Protein AF-A0A087NGR9-F1 (afdb_monomer_lite)

pLDDT: mean 87.28, std 12.6, range [40.25, 97.25]

Sequence (94 aa):
MTRRALTMSRTDLDRRIAEERMHELQPHGQPPEWLWHLGTEQPRVWTMTLDGTLSASWQWLDTLDWRDVAAIRMEYAHGQVIDPAALESADDLW

Radius of gyration: 13.71 Å; chains: 1; bounding box: 39×30×35 Å

Structure (mmCIF, N/CA/C/O backbone):
data_AF-A0A087NGR9-F1
#
_entry.id   AF-A0A087NGR9-F1
#
loop_
_atom_site.group_PDB
_atom_site.id
_atom_site.type_symbol
_atom_site.label_atom_id
_atom_site.label_alt_id
_atom_site.label_comp_id
_atom_site.label_asym_id
_atom_site.label_entity_id
_atom_site.label_seq_id
_atom_site.pdbx_PDB_ins_code
_atom_site.Cartn_x
_atom_site.Cartn_y
_atom_site.Cartn_z
_atom_site.occupancy
_atom_site.B_iso_or_equiv
_atom_site.auth_seq_id
_atom_site.auth_comp_id
_atom_site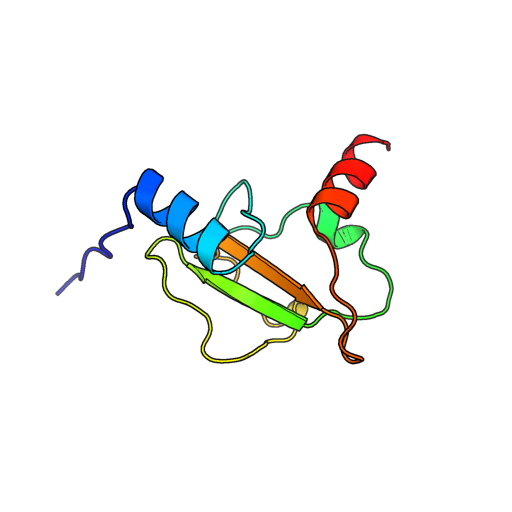.auth_asym_id
_atom_site.auth_atom_id
_atom_site.pdbx_PDB_model_num
ATOM 1 N N . MET A 1 1 ? -27.882 -4.036 11.003 1.00 40.25 1 MET A N 1
ATOM 2 C CA . MET A 1 1 ? -26.832 -3.939 12.040 1.00 40.25 1 MET A CA 1
ATOM 3 C C . MET A 1 1 ? -25.605 -3.310 11.405 1.00 40.25 1 MET A C 1
ATOM 5 O O . MET A 1 1 ? -24.867 -3.996 10.714 1.00 40.25 1 MET A O 1
ATOM 9 N N . THR A 1 2 ? -25.432 -2.001 11.555 1.00 42.91 2 THR A N 1
ATOM 10 C CA . THR A 1 2 ? -24.299 -1.278 10.967 1.00 42.91 2 THR A CA 1
ATOM 11 C C . THR A 1 2 ? -23.098 -1.463 11.890 1.00 42.91 2 THR A C 1
ATOM 13 O O . THR A 1 2 ? -23.038 -0.836 12.946 1.00 42.91 2 THR A O 1
ATOM 16 N N . ARG A 1 3 ? -22.170 -2.369 11.550 1.00 49.62 3 ARG A N 1
ATOM 17 C CA . ARG A 1 3 ? -20.849 -2.390 12.192 1.00 49.62 3 ARG A CA 1
ATOM 18 C C . ARG A 1 3 ? -20.196 -1.053 11.853 1.00 49.62 3 ARG A C 1
ATOM 20 O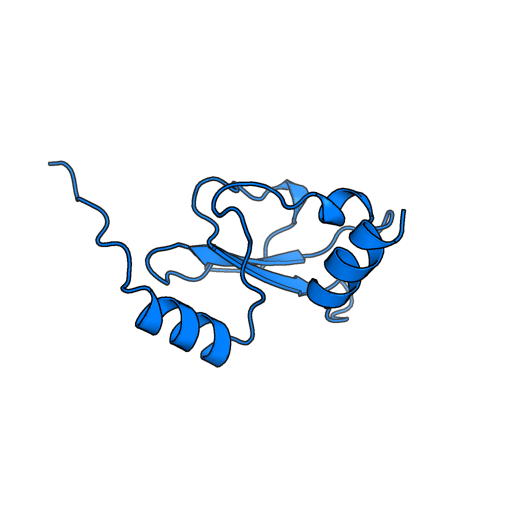 O . ARG A 1 3 ? -19.802 -0.845 10.713 1.00 49.62 3 ARG A O 1
ATOM 27 N N . ARG A 1 4 ? -20.131 -0.126 12.813 1.00 52.47 4 ARG A N 1
ATOM 28 C CA . ARG A 1 4 ? -19.163 0.971 12.731 1.00 52.47 4 ARG A CA 1
ATOM 29 C C . ARG A 1 4 ? -17.799 0.294 12.674 1.00 52.47 4 ARG A C 1
ATOM 31 O O . ARG A 1 4 ? -17.419 -0.342 13.655 1.00 52.47 4 ARG A O 1
ATOM 38 N N . ALA A 1 5 ? -17.134 0.342 11.522 1.00 58.72 5 ALA A N 1
ATOM 39 C CA . ALA A 1 5 ? -15.734 -0.036 11.436 1.00 58.72 5 ALA A CA 1
ATOM 40 C C . ALA A 1 5 ? -14.995 0.824 12.467 1.00 58.72 5 ALA A C 1
ATOM 42 O O . ALA A 1 5 ? -15.084 2.052 12.437 1.00 58.72 5 ALA A O 1
ATOM 43 N N . LEU A 1 6 ? -14.403 0.180 13.469 1.00 64.75 6 LEU A N 1
ATOM 44 C CA . LEU A 1 6 ? -13.573 0.862 14.448 1.00 64.75 6 LEU A CA 1
ATOM 45 C C . LEU A 1 6 ? -12.272 1.183 13.723 1.00 64.75 6 LEU A C 1
ATOM 47 O O . LEU A 1 6 ? -11.409 0.322 13.601 1.00 64.75 6 LEU A O 1
ATOM 51 N N . THR A 1 7 ? -12.175 2.391 13.176 1.00 72.88 7 THR A N 1
ATOM 52 C CA . THR A 1 7 ? -10.921 2.896 12.623 1.00 72.88 7 THR A CA 1
ATOM 53 C C . THR A 1 7 ? -9.863 2.860 13.718 1.00 72.88 7 THR A C 1
ATOM 55 O O . THR A 1 7 ? -10.134 3.239 14.864 1.00 72.88 7 THR A O 1
ATOM 58 N N . MET A 1 8 ? -8.679 2.359 13.377 1.00 85.56 8 MET A N 1
ATOM 59 C CA . MET A 1 8 ? -7.584 2.242 14.326 1.00 85.56 8 MET A CA 1
ATOM 60 C C . MET A 1 8 ? -7.133 3.642 14.769 1.00 85.56 8 MET A C 1
ATOM 62 O O . MET A 1 8 ? -7.312 4.622 14.042 1.00 85.56 8 MET A O 1
ATOM 66 N N . SER A 1 9 ? -6.580 3.767 15.981 1.00 90.44 9 SER A N 1
ATOM 67 C CA . SER A 1 9 ? -6.023 5.054 16.406 1.00 90.44 9 SER A CA 1
ATOM 68 C C . SER A 1 9 ? -4.880 5.452 15.468 1.00 90.44 9 SER A C 1
ATOM 70 O O . SER A 1 9 ? -4.193 4.587 14.924 1.00 90.44 9 SER A O 1
ATOM 72 N N . ARG A 1 10 ? -4.651 6.758 15.286 1.00 89.94 10 ARG A N 1
ATOM 73 C CA . ARG A 1 10 ? -3.592 7.234 14.388 1.00 89.94 10 ARG A CA 1
ATOM 74 C C . ARG A 1 10 ? -2.220 6.668 14.769 1.00 89.94 10 ARG A C 1
ATOM 76 O O . ARG A 1 10 ? -1.517 6.140 13.921 1.00 89.94 10 ARG A O 1
ATOM 83 N N . THR A 1 11 ? -1.893 6.706 16.058 1.00 93.88 11 THR A N 1
ATOM 84 C CA . THR A 1 11 ? -0.633 6.179 16.597 1.00 93.88 11 THR A CA 1
ATOM 85 C C . THR A 1 11 ? -0.486 4.674 16.390 1.00 93.88 11 THR A C 1
ATOM 87 O O . THR A 1 11 ? 0.606 4.201 16.084 1.00 93.88 11 THR A O 1
ATOM 90 N N . ASP A 1 12 ? -1.568 3.907 16.544 1.00 94.00 12 ASP A N 1
ATOM 91 C CA . ASP A 1 12 ? -1.527 2.470 16.278 1.00 94.00 12 ASP A CA 1
ATOM 92 C C . ASP A 1 12 ? -1.335 2.183 14.790 1.00 94.00 12 ASP A C 1
ATOM 94 O O . ASP A 1 12 ? -0.581 1.272 14.450 1.00 94.00 12 ASP A O 1
ATOM 98 N N . LEU A 1 13 ? -1.982 2.958 13.910 1.00 92.44 13 LEU A N 1
ATOM 99 C CA . LEU A 1 13 ? -1.816 2.840 12.462 1.00 92.44 13 LEU A CA 1
ATOM 100 C C . LEU A 1 13 ? -0.374 3.120 12.051 1.00 92.44 13 LEU A C 1
ATOM 102 O O . LEU A 1 13 ? 0.233 2.273 11.402 1.00 92.44 13 LEU A O 1
ATOM 106 N N . ASP A 1 14 ? 0.205 4.224 12.518 1.00 94.19 14 ASP A N 1
ATOM 107 C CA . ASP A 1 14 ? 1.604 4.573 12.248 1.00 94.19 14 ASP A CA 1
ATOM 108 C C . ASP A 1 14 ? 2.561 3.466 12.726 1.00 94.19 14 ASP A C 1
ATOM 110 O O . ASP A 1 14 ? 3.465 3.043 12.001 1.00 94.19 14 ASP A O 1
ATOM 114 N N . ARG A 1 15 ? 2.326 2.923 13.931 1.00 95.88 15 ARG A N 1
ATOM 115 C CA . ARG A 1 15 ? 3.106 1.799 14.465 1.00 95.88 15 ARG A CA 1
ATOM 116 C C . ARG A 1 15 ? 2.984 0.559 13.581 1.00 95.88 15 ARG A C 1
ATOM 118 O O . ARG A 1 15 ? 3.995 -0.070 13.278 1.00 95.88 15 ARG A O 1
ATOM 125 N N . ARG A 1 16 ? 1.769 0.208 13.161 1.00 95.44 16 ARG A N 1
ATOM 126 C CA . ARG A 1 16 ? 1.511 -0.976 12.334 1.00 95.44 16 ARG A CA 1
ATOM 127 C C . ARG A 1 16 ? 2.141 -0.846 10.947 1.00 95.44 16 ARG A C 1
ATOM 129 O O . ARG A 1 16 ? 2.741 -1.803 10.467 1.00 95.44 16 ARG A O 1
ATOM 136 N N . ILE A 1 17 ? 2.055 0.335 10.337 1.00 95.94 17 ILE A N 1
ATOM 137 C CA . ILE A 1 17 ? 2.708 0.662 9.062 1.00 95.94 17 ILE A CA 1
ATOM 138 C C . ILE A 1 17 ? 4.224 0.458 9.174 1.00 95.94 17 ILE A C 1
ATOM 140 O O . ILE A 1 17 ? 4.822 -0.184 8.309 1.00 95.94 17 ILE A O 1
ATOM 144 N N . ALA A 1 18 ? 4.838 0.931 10.263 1.00 95.38 18 ALA A N 1
ATOM 145 C CA . ALA A 1 18 ? 6.269 0.761 10.501 1.00 95.38 18 ALA A CA 1
ATOM 146 C C . ALA A 1 18 ? 6.662 -0.713 10.725 1.00 95.38 18 ALA A C 1
ATOM 148 O O . ALA A 1 18 ? 7.644 -1.183 10.146 1.00 95.38 18 ALA A O 1
ATOM 149 N N . GLU A 1 19 ? 5.890 -1.456 11.527 1.00 96.25 19 GLU A N 1
ATOM 150 C CA . GLU A 1 19 ? 6.093 -2.893 11.775 1.00 96.25 19 GLU A CA 1
ATOM 151 C C . GLU A 1 19 ? 6.048 -3.708 10.470 1.00 96.25 19 GLU A C 1
ATOM 153 O O . GLU A 1 19 ? 6.891 -4.578 10.249 1.00 96.25 19 GLU A O 1
ATOM 158 N N . GLU A 1 20 ? 5.104 -3.388 9.580 1.00 95.50 20 GLU A N 1
ATOM 159 C CA . GLU A 1 20 ? 4.904 -4.075 8.296 1.00 95.50 20 GLU A CA 1
ATOM 160 C C . GLU A 1 20 ? 5.769 -3.512 7.151 1.00 95.50 20 GLU A C 1
ATOM 162 O O . GLU A 1 20 ? 5.774 -4.059 6.042 1.00 95.50 20 GLU A O 1
ATOM 167 N N . ARG A 1 21 ? 6.552 -2.455 7.423 1.00 94.50 21 ARG A N 1
ATOM 168 C CA . ARG A 1 21 ? 7.419 -1.754 6.456 1.00 94.50 21 ARG A CA 1
ATOM 169 C C . ARG A 1 21 ? 6.648 -1.293 5.220 1.00 94.50 21 ARG A C 1
ATOM 171 O O . ARG A 1 21 ? 7.033 -1.588 4.087 1.00 94.50 21 ARG A O 1
ATOM 178 N N . MET A 1 22 ? 5.532 -0.620 5.456 1.00 96.62 22 MET A N 1
ATOM 179 C CA . MET A 1 22 ? 4.664 -0.099 4.406 1.00 96.62 22 MET A CA 1
ATOM 180 C C . MET A 1 22 ? 4.848 1.411 4.269 1.00 96.62 22 MET A C 1
ATOM 182 O O . MET A 1 22 ? 5.236 2.091 5.216 1.00 96.62 22 MET A O 1
ATOM 186 N N . HIS A 1 23 ? 4.581 1.924 3.076 1.00 95.88 23 HIS A N 1
ATOM 187 C CA . HIS A 1 23 ? 4.506 3.349 2.807 1.00 95.88 23 HIS A CA 1
ATOM 188 C C . HIS A 1 23 ? 3.059 3.800 2.975 1.00 95.88 23 HIS A C 1
ATOM 190 O O . HIS A 1 23 ? 2.141 3.196 2.414 1.00 95.88 23 HIS A O 1
ATOM 196 N N . GLU A 1 24 ? 2.855 4.831 3.779 1.00 95.50 24 GLU A N 1
ATOM 197 C CA . GLU A 1 24 ? 1.536 5.402 3.989 1.00 95.50 24 GLU A CA 1
ATOM 198 C C . GLU A 1 24 ? 1.093 6.223 2.777 1.00 95.50 24 GLU A C 1
ATOM 200 O O . GLU A 1 24 ? 1.886 6.955 2.204 1.00 95.50 24 GLU A O 1
ATOM 205 N N . LEU A 1 25 ? -0.183 6.133 2.415 1.00 93.62 25 LEU A N 1
ATOM 206 C CA . LEU A 1 25 ? -0.775 6.963 1.374 1.00 93.62 25 LEU A CA 1
ATOM 207 C C . LEU A 1 25 ? -1.365 8.245 1.951 1.00 93.62 25 LEU A C 1
ATOM 209 O O . LEU A 1 25 ? -1.990 8.222 3.007 1.00 93.62 25 LEU A O 1
ATOM 213 N N . GLN A 1 26 ? -1.246 9.351 1.227 1.00 89.38 26 GLN A N 1
ATOM 214 C CA . GLN A 1 26 ? -1.964 10.587 1.523 1.00 89.38 26 GLN A CA 1
ATOM 215 C C . GLN A 1 26 ? -2.444 11.221 0.204 1.00 89.38 26 GLN A C 1
ATOM 217 O O . GLN A 1 26 ? -1.616 11.464 -0.668 1.00 89.38 26 GLN A O 1
ATOM 222 N N . PRO A 1 27 ? -3.752 11.497 0.029 1.00 89.94 27 PRO A N 1
ATOM 223 C CA . PRO A 1 27 ? -4.860 11.122 0.911 1.00 89.94 27 PRO A CA 1
ATOM 224 C C . PRO A 1 27 ? -5.145 9.605 0.901 1.00 89.94 27 PRO A C 1
ATOM 226 O O . PRO A 1 27 ? -4.927 8.921 -0.096 1.00 89.94 27 PRO A O 1
ATOM 229 N N . HIS A 1 28 ? -5.694 9.074 2.000 1.00 91.31 28 HIS A N 1
ATOM 230 C CA . HIS A 1 28 ? -6.185 7.687 2.050 1.00 91.31 28 HIS A CA 1
ATOM 231 C C . HIS A 1 28 ? -7.379 7.474 1.117 1.00 91.31 28 HIS A C 1
ATOM 233 O O . HIS A 1 28 ? -8.168 8.391 0.869 1.00 91.31 28 HIS A O 1
ATOM 239 N N . GLY A 1 29 ? -7.570 6.237 0.661 1.00 90.81 29 GLY A N 1
ATOM 240 C CA . GLY A 1 29 ? -8.766 5.877 -0.100 1.00 90.81 29 GLY A CA 1
ATOM 241 C C . GLY A 1 29 ? -8.695 6.186 -1.601 1.00 90.81 29 GLY A C 1
ATOM 242 O O . GLY A 1 29 ? -9.675 5.969 -2.319 1.00 90.81 29 GLY A O 1
ATOM 243 N N . GLN A 1 30 ? -7.577 6.741 -2.075 1.00 91.50 30 GLN A N 1
ATOM 244 C CA . GLN A 1 30 ? -7.398 7.224 -3.444 1.00 91.50 30 GLN A CA 1
ATOM 245 C C . GLN A 1 30 ? -6.044 6.767 -4.005 1.00 91.50 30 GLN A C 1
ATOM 247 O O . GLN A 1 30 ? -5.092 6.617 -3.236 1.00 91.50 30 GLN A O 1
ATOM 252 N N . PRO A 1 31 ? -5.943 6.537 -5.326 1.00 91.19 31 PRO A N 1
ATOM 253 C CA . PRO A 1 31 ? -4.655 6.301 -5.963 1.00 91.19 31 PRO A CA 1
ATOM 254 C C . PRO A 1 31 ? -3.785 7.567 -5.861 1.00 91.19 31 PRO A C 1
ATOM 256 O O . PRO A 1 31 ? -4.245 8.629 -6.285 1.00 91.19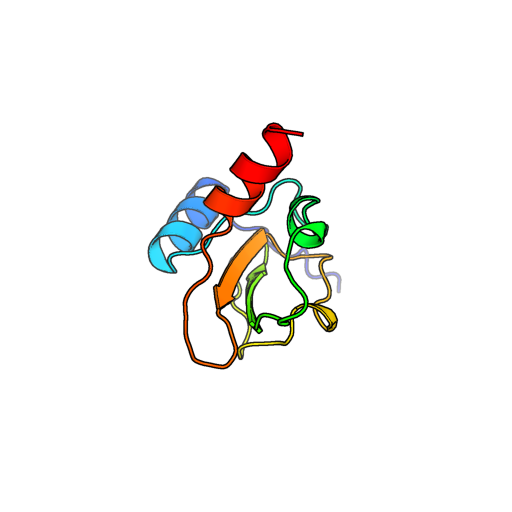 31 PRO A O 1
ATOM 259 N N . PRO A 1 32 ? -2.553 7.490 -5.327 1.00 90.50 32 PRO A N 1
ATOM 260 C CA . PRO A 1 32 ? -1.628 8.619 -5.349 1.00 90.50 32 PRO A CA 1
ATOM 261 C C . PRO A 1 32 ? -1.203 8.989 -6.776 1.00 90.50 32 PRO A C 1
ATOM 263 O O . PRO A 1 32 ? -1.082 8.124 -7.647 1.00 90.50 32 PRO A O 1
ATOM 266 N N . GLU A 1 33 ? -0.947 10.278 -7.005 1.00 89.12 33 GLU A N 1
ATOM 267 C CA . GLU A 1 33 ? -0.639 10.824 -8.335 1.00 89.12 33 GLU A CA 1
ATOM 268 C C . GLU A 1 33 ? 0.658 10.252 -8.918 1.00 89.12 33 GLU A C 1
ATOM 270 O O . GLU A 1 33 ? 0.712 9.903 -10.098 1.00 89.12 33 GLU A O 1
ATOM 275 N N . TRP A 1 34 ? 1.667 10.008 -8.081 1.00 87.62 34 TRP A N 1
ATOM 276 C CA . TRP A 1 34 ? 2.941 9.446 -8.525 1.00 87.62 34 TRP A CA 1
ATOM 277 C C . TRP A 1 34 ? 2.838 8.029 -9.124 1.00 87.62 34 TRP A C 1
ATOM 279 O O . TRP A 1 34 ? 3.784 7.565 -9.764 1.00 87.62 34 TRP A O 1
ATOM 289 N N . LEU A 1 35 ? 1.703 7.325 -8.982 1.00 87.50 35 LEU A N 1
ATOM 290 C CA . LEU A 1 35 ? 1.483 6.042 -9.668 1.00 87.50 35 LEU A CA 1
ATOM 291 C C . LEU A 1 35 ? 1.510 6.175 -11.185 1.00 87.50 35 LEU A C 1
ATOM 293 O O . LEU A 1 35 ? 1.861 5.211 -11.864 1.00 87.50 35 LEU A O 1
ATOM 297 N N . TRP A 1 36 ? 1.160 7.344 -11.723 1.00 82.56 36 TRP A N 1
ATOM 298 C CA . TRP A 1 36 ? 1.180 7.591 -13.163 1.00 82.56 36 TRP A CA 1
ATOM 299 C C . TRP A 1 36 ? 2.599 7.602 -13.747 1.00 82.56 36 TRP A C 1
ATOM 301 O O . TRP A 1 36 ? 2.754 7.440 -14.956 1.00 82.56 36 TRP A O 1
ATOM 311 N N . HIS A 1 37 ? 3.625 7.726 -12.898 1.00 81.31 37 HIS A N 1
ATOM 312 C CA . HIS A 1 37 ? 5.039 7.658 -13.288 1.00 81.31 37 HIS A CA 1
ATOM 313 C C . HIS A 1 37 ? 5.598 6.243 -13.312 1.00 81.31 37 HIS A C 1
ATOM 315 O O . HIS A 1 37 ? 6.739 6.035 -13.736 1.00 81.31 37 HIS A O 1
ATOM 321 N N . LEU A 1 38 ? 4.826 5.258 -12.848 1.00 82.75 38 LEU A N 1
ATOM 322 C CA . LEU A 1 38 ? 5.227 3.870 -12.992 1.00 82.75 38 LEU A CA 1
ATOM 323 C C . LEU A 1 38 ? 5.370 3.547 -14.481 1.00 82.75 38 LEU A C 1
ATOM 325 O O . LEU A 1 38 ? 4.532 3.899 -15.310 1.00 82.75 38 LEU A O 1
ATOM 329 N N . GLY A 1 39 ? 6.480 2.889 -14.813 1.00 76.31 39 GLY A N 1
ATOM 330 C CA . GLY A 1 39 ? 6.754 2.454 -16.175 1.00 76.31 39 GLY A CA 1
ATOM 331 C C . GLY A 1 39 ? 5.745 1.413 -16.666 1.00 76.31 39 GLY A C 1
ATOM 332 O O . GLY A 1 39 ? 4.752 1.086 -16.025 1.00 76.31 39 GLY A O 1
ATOM 333 N N . THR A 1 40 ? 6.031 0.824 -17.823 1.00 78.00 40 THR A N 1
ATOM 334 C CA . THR A 1 40 ? 5.166 -0.208 -18.416 1.00 78.00 40 THR A CA 1
ATOM 335 C C . THR A 1 40 ? 5.118 -1.508 -17.615 1.00 78.00 40 THR A C 1
ATOM 337 O O . THR A 1 40 ? 4.217 -2.319 -17.827 1.00 78.00 40 THR A O 1
ATOM 340 N N . GLU A 1 41 ? 6.080 -1.737 -16.722 1.00 87.81 41 GLU A N 1
ATOM 341 C CA . GLU A 1 41 ? 6.080 -2.908 -15.858 1.00 87.81 41 GLU A CA 1
ATOM 342 C C . GLU A 1 41 ? 5.097 -2.724 -14.701 1.00 87.81 41 GLU A C 1
ATOM 344 O O . GLU A 1 41 ? 5.249 -1.843 -13.857 1.00 87.81 41 GLU A O 1
ATOM 349 N N . GLN A 1 42 ? 4.086 -3.588 -14.653 1.00 88.44 42 GLN A N 1
ATOM 350 C CA . GLN A 1 42 ? 3.036 -3.504 -13.653 1.00 88.44 42 GLN A CA 1
ATOM 351 C C . GLN A 1 42 ? 3.491 -4.107 -12.314 1.00 88.44 42 GLN A C 1
ATOM 353 O O . GLN A 1 42 ? 3.890 -5.276 -12.276 1.00 88.44 42 GLN A O 1
ATOM 358 N N . PRO A 1 43 ? 3.410 -3.360 -11.200 1.00 93.62 43 PRO A N 1
ATOM 359 C CA . PRO A 1 43 ? 3.789 -3.882 -9.900 1.00 93.62 43 PRO A CA 1
ATOM 360 C C . PRO A 1 43 ? 2.666 -4.684 -9.240 1.00 93.62 43 PRO A C 1
ATOM 362 O O . PRO A 1 43 ? 1.471 -4.534 -9.525 1.00 93.62 43 PRO A O 1
ATOM 365 N N . ARG A 1 44 ? 3.077 -5.515 -8.286 1.00 95.44 44 ARG A N 1
ATOM 366 C CA . ARG A 1 44 ? 2.210 -6.118 -7.283 1.00 95.44 44 ARG A CA 1
ATOM 367 C C . ARG A 1 44 ? 2.206 -5.263 -6.027 1.00 95.44 44 ARG A C 1
ATOM 369 O O . ARG A 1 44 ? 3.224 -4.689 -5.645 1.00 95.44 44 ARG A O 1
ATOM 376 N N . VAL A 1 45 ? 1.065 -5.242 -5.357 1.00 95.88 45 VAL A N 1
ATOM 377 C CA . VAL A 1 45 ? 0.828 -4.482 -4.138 1.00 95.88 45 VAL A CA 1
ATOM 378 C C . VAL A 1 45 ? 0.375 -5.382 -3.002 1.00 95.88 45 VAL A C 1
ATOM 380 O O . VAL A 1 45 ? -0.405 -6.317 -3.187 1.00 95.88 45 VAL A O 1
ATOM 383 N N . TRP A 1 46 ? 0.899 -5.091 -1.821 1.00 96.62 46 TRP A N 1
ATOM 384 C CA . TRP A 1 46 ? 0.407 -5.577 -0.542 1.00 96.62 46 TRP A CA 1
ATOM 385 C C . TRP A 1 46 ? -0.187 -4.377 0.175 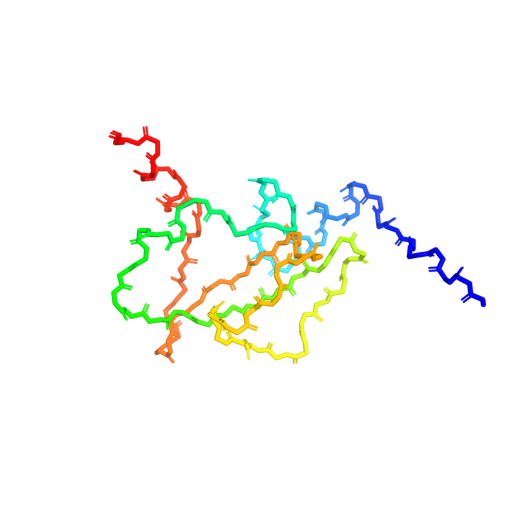1.00 96.62 46 TRP A C 1
ATOM 387 O O . TRP A 1 46 ? 0.481 -3.345 0.265 1.00 96.62 46 TRP A O 1
ATOM 397 N N . THR A 1 47 ? -1.425 -4.472 0.646 1.00 97.12 47 THR A N 1
ATOM 398 C CA . THR A 1 47 ? -2.175 -3.302 1.120 1.00 97.12 47 THR A CA 1
ATOM 399 C C . THR A 1 47 ? -2.583 -3.435 2.576 1.00 97.12 47 THR A C 1
ATOM 401 O O . THR A 1 47 ? -2.682 -4.535 3.124 1.00 97.12 47 THR A O 1
ATOM 404 N N . MET A 1 48 ? -2.777 -2.285 3.213 1.00 97.25 48 MET A N 1
ATOM 405 C CA . MET A 1 48 ? -3.320 -2.161 4.556 1.00 97.25 48 MET A CA 1
ATOM 406 C C . MET A 1 48 ? -4.481 -1.176 4.536 1.00 97.25 48 MET A C 1
ATOM 408 O O . MET A 1 48 ? -4.374 -0.114 3.921 1.00 97.25 48 MET A O 1
ATOM 412 N N . THR A 1 49 ? -5.566 -1.508 5.226 1.00 95.56 49 THR A N 1
ATOM 413 C CA . THR A 1 49 ? -6.727 -0.633 5.408 1.00 95.56 49 THR A CA 1
ATOM 414 C C . THR A 1 49 ? -6.607 0.250 6.652 1.00 95.56 49 THR A C 1
ATOM 416 O O . THR A 1 49 ? -5.769 0.020 7.522 1.00 95.56 49 THR A O 1
ATOM 419 N N . LEU A 1 50 ? -7.478 1.257 6.780 1.00 91.81 50 LEU A N 1
ATOM 420 C CA . LEU A 1 50 ? -7.500 2.193 7.923 1.00 91.81 50 LEU A CA 1
ATOM 421 C C . LEU A 1 50 ? -7.764 1.551 9.296 1.00 91.81 50 LEU A C 1
ATOM 423 O O . LEU A 1 50 ? -7.504 2.156 10.338 1.00 91.81 50 LEU A O 1
ATOM 427 N N . ASP A 1 51 ? -8.308 0.338 9.320 1.00 92.56 51 ASP A N 1
ATOM 428 C CA . ASP A 1 51 ? -8.481 -0.459 10.538 1.00 92.56 51 ASP A CA 1
ATOM 429 C C . ASP A 1 51 ? -7.270 -1.365 10.843 1.00 92.56 51 ASP A C 1
ATOM 431 O O . ASP A 1 51 ? -7.297 -2.118 11.814 1.00 92.56 51 ASP A O 1
ATOM 435 N N . GLY A 1 52 ? -6.201 -1.280 10.043 1.00 92.81 52 GLY A N 1
ATOM 436 C CA . GLY A 1 52 ? -4.973 -2.058 10.198 1.00 92.81 52 GLY A CA 1
ATOM 437 C C . GLY A 1 52 ? -5.018 -3.459 9.579 1.00 92.81 52 GLY A C 1
ATOM 438 O O . GLY A 1 52 ? -4.067 -4.228 9.757 1.00 92.81 52 GLY A O 1
ATOM 439 N N . THR A 1 53 ? -6.090 -3.817 8.862 1.00 94.62 53 THR A N 1
ATOM 440 C CA . THR A 1 53 ? -6.196 -5.117 8.182 1.00 94.62 53 THR A CA 1
ATOM 441 C C . THR A 1 53 ? -5.261 -5.174 6.977 1.00 94.62 53 THR A C 1
ATOM 443 O O . THR A 1 53 ? -5.221 -4.252 6.170 1.00 94.62 53 THR A O 1
ATOM 446 N N . LEU A 1 54 ? -4.515 -6.273 6.842 1.00 96.00 54 LEU A N 1
ATOM 447 C CA . LEU A 1 54 ? -3.649 -6.531 5.691 1.00 96.00 54 LEU A CA 1
ATOM 448 C C . LEU A 1 54 ? -4.390 -7.306 4.597 1.00 96.00 54 LEU A C 1
ATOM 450 O O . LEU A 1 54 ? -5.225 -8.165 4.892 1.00 96.00 54 LEU A O 1
ATOM 454 N N . SER A 1 55 ? -4.016 -7.074 3.339 1.00 94.62 55 SER A N 1
ATOM 455 C CA . SER A 1 55 ? -4.414 -7.928 2.219 1.00 94.62 55 SER A CA 1
ATOM 456 C C . SER A 1 55 ? -4.023 -9.388 2.473 1.00 94.62 55 SER A C 1
ATOM 458 O O . SER A 1 55 ? -2.939 -9.668 2.980 1.00 94.62 55 SER A O 1
ATOM 460 N N . ALA A 1 56 ? -4.873 -10.337 2.075 1.00 94.06 56 ALA A N 1
ATOM 461 C CA . ALA A 1 56 ? -4.589 -11.767 2.238 1.00 94.06 56 ALA A CA 1
ATOM 462 C C . ALA A 1 56 ? -3.460 -12.276 1.317 1.00 94.06 56 ALA A C 1
ATOM 464 O O . ALA A 1 56 ? -2.825 -13.290 1.609 1.00 94.06 56 ALA A O 1
ATOM 465 N N . SER A 1 57 ? -3.225 -11.593 0.196 1.00 94.31 57 SER A N 1
ATOM 466 C CA . SER A 1 57 ? -2.198 -11.919 -0.790 1.00 94.31 57 SER A CA 1
ATOM 467 C C . SER A 1 57 ? -1.730 -10.659 -1.514 1.00 94.31 57 SER A C 1
ATOM 469 O O . SER A 1 57 ? -2.418 -9.642 -1.495 1.00 94.31 57 SER A O 1
ATOM 471 N N . TRP A 1 58 ? -0.600 -10.757 -2.218 1.00 94.50 58 TRP A N 1
ATOM 472 C CA . TRP A 1 58 ? -0.194 -9.749 -3.191 1.00 94.50 58 TRP A CA 1
ATOM 473 C C . TRP A 1 58 ? -1.229 -9.680 -4.317 1.00 94.50 58 TRP A C 1
ATOM 475 O O . TRP A 1 58 ? -1.741 -10.714 -4.756 1.00 94.50 58 TRP A O 1
ATOM 485 N N . GLN A 1 59 ? -1.532 -8.472 -4.775 1.00 95.19 59 GLN A N 1
ATOM 486 C CA . GLN A 1 59 ? -2.505 -8.198 -5.832 1.00 95.19 59 GLN A CA 1
ATOM 487 C C . GLN A 1 59 ? -1.845 -7.384 -6.939 1.00 95.19 59 GLN A C 1
ATOM 489 O O . GLN A 1 59 ? -0.851 -6.710 -6.692 1.00 95.19 59 GLN A O 1
ATOM 494 N N . TRP A 1 60 ? -2.373 -7.431 -8.158 1.00 93.62 60 TRP A N 1
ATOM 495 C CA . TRP A 1 60 ? -1.917 -6.519 -9.208 1.00 93.62 60 TRP A CA 1
ATOM 496 C C . TRP A 1 60 ? -2.466 -5.117 -8.946 1.00 93.62 60 TRP A C 1
ATOM 498 O O . TRP A 1 60 ? -3.630 -4.974 -8.567 1.00 93.62 60 TRP A O 1
ATOM 508 N N . LEU A 1 61 ? -1.626 -4.095 -9.121 1.00 92.44 61 LEU A N 1
ATOM 509 C CA . LEU A 1 61 ? -1.960 -2.701 -8.809 1.00 92.44 61 LEU A CA 1
ATOM 510 C C . LEU A 1 61 ? -3.254 -2.214 -9.492 1.00 92.44 61 LEU A C 1
ATOM 512 O O . LEU A 1 61 ? -4.040 -1.501 -8.878 1.00 92.44 61 LEU A O 1
ATOM 516 N N . ASP A 1 62 ? -3.499 -2.613 -10.739 1.00 90.19 62 ASP A N 1
ATOM 517 C CA . ASP A 1 62 ? -4.682 -2.225 -11.524 1.00 90.19 62 ASP A CA 1
ATOM 518 C C . ASP A 1 62 ? -5.992 -2.876 -11.063 1.00 90.19 62 ASP A C 1
ATOM 520 O O . ASP A 1 62 ? -7.076 -2.409 -11.411 1.00 90.19 62 ASP A O 1
ATOM 524 N N . THR A 1 63 ? -5.903 -3.944 -10.271 1.00 91.81 63 THR A N 1
ATOM 525 C CA . THR A 1 63 ? -7.064 -4.623 -9.682 1.00 91.81 63 THR A CA 1
ATOM 526 C C . THR A 1 63 ? -7.458 -4.065 -8.316 1.00 91.81 63 THR A C 1
ATOM 528 O O . THR A 1 63 ? -8.454 -4.509 -7.742 1.00 91.81 63 THR A O 1
ATOM 531 N N . LEU A 1 64 ? -6.678 -3.124 -7.774 1.00 92.94 64 LEU A N 1
ATOM 532 C CA . LEU A 1 64 ? -6.863 -2.624 -6.420 1.00 92.94 64 LEU A CA 1
ATOM 533 C C . LEU A 1 64 ? -8.101 -1.719 -6.316 1.00 92.94 64 LEU A C 1
ATOM 535 O O . LEU A 1 64 ? -8.231 -0.727 -7.033 1.00 92.94 64 LEU A O 1
ATOM 539 N N . ASP A 1 65 ? -8.982 -2.028 -5.362 1.00 92.50 65 ASP A N 1
ATOM 540 C CA . ASP A 1 65 ? -9.985 -1.073 -4.882 1.00 92.50 65 ASP A CA 1
ATOM 541 C C . ASP A 1 65 ? -9.334 -0.155 -3.843 1.00 92.50 65 ASP A C 1
ATOM 543 O O . ASP A 1 65 ? -8.979 -0.585 -2.745 1.00 92.50 65 ASP A O 1
ATOM 547 N N . TRP A 1 66 ? -9.162 1.115 -4.205 1.00 92.56 66 TRP A N 1
ATOM 548 C CA . TRP A 1 66 ? -8.457 2.096 -3.385 1.00 92.56 66 TRP A CA 1
ATOM 549 C C . TRP A 1 66 ? -9.238 2.553 -2.162 1.00 92.56 66 TRP A C 1
ATOM 551 O O . TRP A 1 66 ? -8.606 3.060 -1.245 1.00 92.56 66 TRP A O 1
ATOM 561 N N . ARG A 1 67 ? -10.568 2.365 -2.120 1.00 90.06 67 ARG A N 1
ATOM 562 C CA . ARG A 1 67 ? -11.501 3.078 -1.225 1.00 90.06 67 ARG A CA 1
ATOM 563 C C . ARG A 1 67 ? -11.107 3.107 0.254 1.00 90.06 67 ARG A C 1
ATOM 565 O O . ARG A 1 67 ? -11.385 4.102 0.916 1.00 90.06 67 ARG A O 1
ATOM 572 N N . ASP A 1 68 ? -10.454 2.059 0.749 1.00 89.81 68 ASP A N 1
ATOM 573 C CA . ASP A 1 68 ? -10.078 1.923 2.160 1.00 89.81 68 ASP A CA 1
ATOM 574 C C . ASP A 1 68 ? -8.567 1.744 2.380 1.00 89.81 68 ASP A C 1
ATOM 576 O O . ASP A 1 68 ? -8.141 1.477 3.505 1.0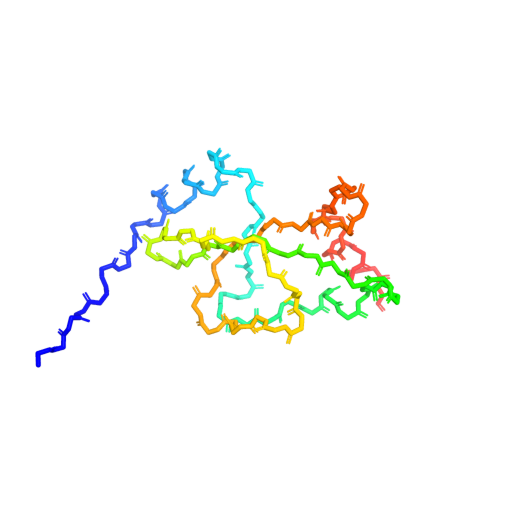0 89.81 68 ASP A O 1
ATOM 580 N N . VAL A 1 69 ? -7.748 1.882 1.332 1.00 95.19 69 VAL A N 1
ATOM 581 C CA . VAL A 1 69 ? -6.298 1.663 1.407 1.00 95.19 69 VAL A CA 1
ATOM 582 C C . VAL A 1 69 ? -5.626 2.841 2.112 1.00 95.19 69 VAL A C 1
ATOM 584 O O . VAL A 1 69 ? -5.744 3.995 1.696 1.00 95.19 69 VAL A O 1
ATOM 587 N N . ALA A 1 70 ? -4.913 2.525 3.189 1.00 95.38 70 ALA A N 1
ATOM 588 C CA . ALA A 1 70 ? -4.179 3.470 4.023 1.00 95.38 70 ALA A CA 1
ATOM 589 C C . ALA A 1 70 ? -2.667 3.414 3.779 1.00 95.38 70 ALA A C 1
ATOM 591 O O . ALA A 1 70 ? -1.986 4.431 3.869 1.00 95.38 70 ALA A O 1
ATOM 592 N N . ALA A 1 71 ? -2.136 2.230 3.479 1.00 97.00 71 ALA A N 1
ATOM 593 C CA . ALA A 1 71 ? -0.717 2.038 3.221 1.00 97.00 71 ALA A CA 1
ATOM 594 C C . ALA A 1 71 ? -0.489 0.886 2.245 1.00 97.00 71 ALA A C 1
ATOM 596 O O . ALA A 1 71 ? -1.308 -0.035 2.143 1.00 97.00 71 ALA A O 1
ATOM 597 N N . ILE A 1 72 ? 0.650 0.921 1.557 1.00 96.50 72 ILE A N 1
ATOM 598 C CA . ILE A 1 72 ? 1.038 -0.080 0.567 1.00 96.50 72 ILE A CA 1
ATOM 599 C C . ILE A 1 72 ? 2.509 -0.468 0.687 1.00 96.50 72 ILE A C 1
ATOM 601 O O . ILE A 1 72 ? 3.361 0.299 1.128 1.00 96.50 72 ILE A O 1
ATOM 605 N N . ARG A 1 73 ? 2.818 -1.676 0.233 1.00 96.38 73 ARG A N 1
ATOM 606 C CA . ARG A 1 73 ? 4.159 -2.086 -0.175 1.00 96.38 73 ARG A CA 1
ATOM 607 C C . ARG A 1 73 ? 4.073 -2.552 -1.616 1.00 96.38 73 ARG A C 1
ATOM 609 O O . ARG A 1 73 ? 3.101 -3.212 -1.978 1.00 96.38 73 ARG A O 1
ATOM 616 N N . MET A 1 74 ? 5.080 -2.227 -2.416 1.00 95.25 74 MET A N 1
ATOM 617 C CA . MET A 1 74 ? 5.085 -2.542 -3.838 1.00 95.25 74 MET A CA 1
ATOM 618 C C . MET A 1 74 ? 6.323 -3.344 -4.225 1.00 95.25 74 MET A C 1
ATOM 620 O O . MET A 1 74 ? 7.418 -3.119 -3.705 1.00 95.25 74 MET A O 1
ATOM 624 N N . GLU A 1 75 ? 6.149 -4.265 -5.162 1.00 95.25 75 GLU A N 1
ATOM 625 C CA . GLU A 1 75 ? 7.246 -5.001 -5.781 1.00 95.25 75 GLU A CA 1
ATOM 626 C C . GLU A 1 75 ? 6.913 -5.349 -7.229 1.00 95.25 75 GLU A C 1
ATOM 628 O O . GLU A 1 75 ? 5.754 -5.549 -7.590 1.00 95.25 75 GLU A O 1
ATOM 633 N N . TYR A 1 76 ? 7.934 -5.474 -8.062 1.00 92.19 76 TYR A N 1
ATOM 634 C CA . TYR A 1 76 ? 7.779 -6.039 -9.394 1.00 92.19 76 TYR A CA 1
ATOM 635 C C . TYR A 1 76 ? 7.615 -7.563 -9.350 1.00 92.19 76 TYR A C 1
ATOM 637 O O . TYR A 1 76 ? 7.901 -8.222 -8.345 1.00 92.19 76 TYR A O 1
ATOM 645 N N . ALA A 1 77 ? 7.182 -8.154 -10.465 1.00 89.44 77 ALA A N 1
ATOM 646 C CA . ALA A 1 77 ? 6.924 -9.591 -10.555 1.00 89.44 77 ALA A CA 1
ATOM 647 C C . ALA A 1 77 ? 8.174 -10.449 -10.268 1.00 89.44 77 ALA A C 1
ATOM 649 O O . ALA A 1 77 ? 8.054 -11.541 -9.705 1.00 89.44 77 ALA A O 1
ATOM 650 N N . HIS A 1 78 ? 9.368 -9.942 -10.596 1.00 90.38 78 HIS A N 1
ATOM 651 C CA . HIS A 1 78 ? 10.664 -10.568 -10.297 1.00 90.38 78 HIS A CA 1
ATOM 652 C C . HIS A 1 78 ? 11.161 -10.348 -8.860 1.00 90.38 78 HIS A C 1
ATOM 654 O O . HIS A 1 78 ? 12.269 -10.773 -8.539 1.00 90.38 78 HIS A O 1
ATOM 660 N N . GLY A 1 79 ? 10.366 -9.720 -7.987 1.00 89.00 79 GLY A N 1
ATOM 661 C CA . GLY A 1 79 ? 10.659 -9.580 -6.554 1.00 89.00 79 GLY A CA 1
ATOM 662 C C . GLY A 1 79 ? 11.518 -8.370 -6.180 1.00 89.00 79 GLY A C 1
ATOM 663 O O . GLY A 1 79 ? 11.962 -8.261 -5.038 1.00 89.00 79 GLY A O 1
ATOM 664 N N . GLN A 1 80 ? 11.767 -7.452 -7.115 1.00 92.31 80 GLN A N 1
ATOM 665 C CA . GLN A 1 80 ? 12.403 -6.178 -6.793 1.00 92.31 80 GLN A CA 1
ATOM 666 C C . GLN A 1 80 ? 11.408 -5.264 -6.073 1.00 92.31 80 GLN A C 1
ATOM 668 O O . GLN A 1 80 ? 10.352 -4.946 -6.616 1.00 92.31 80 GLN A O 1
ATOM 673 N N . VAL A 1 81 ? 11.774 -4.811 -4.873 1.00 93.00 81 VAL A N 1
ATOM 674 C CA . VAL A 1 81 ? 10.989 -3.845 -4.093 1.00 93.00 81 VAL A CA 1
ATOM 675 C C . VAL A 1 81 ? 11.013 -2.481 -4.778 1.00 93.00 81 VAL A C 1
ATOM 677 O O . VAL A 1 81 ? 12.060 -2.034 -5.251 1.00 93.00 81 VAL A O 1
ATOM 680 N N . ILE A 1 82 ? 9.860 -1.822 -4.803 1.00 91.81 82 ILE A N 1
ATOM 681 C CA . ILE A 1 82 ? 9.713 -0.445 -5.273 1.00 91.81 82 ILE A CA 1
ATOM 682 C C . ILE A 1 82 ? 9.516 0.428 -4.042 1.00 91.81 82 ILE A C 1
ATOM 684 O O . ILE A 1 82 ? 8.676 0.109 -3.202 1.00 91.81 82 ILE A O 1
ATOM 688 N N . ASP A 1 83 ? 10.293 1.503 -3.942 1.00 90.69 83 ASP A N 1
ATOM 689 C CA . ASP A 1 83 ? 10.157 2.502 -2.886 1.00 90.69 83 ASP A CA 1
ATOM 690 C C . ASP A 1 83 ? 9.206 3.618 -3.347 1.00 90.69 83 ASP A C 1
ATOM 692 O O . ASP A 1 83 ? 9.584 4.408 -4.217 1.00 90.69 83 ASP A O 1
ATOM 696 N N . PRO A 1 84 ? 7.979 3.702 -2.803 1.00 89.19 84 PRO A N 1
ATOM 697 C CA . PRO A 1 84 ? 7.028 4.734 -3.197 1.00 89.19 84 PRO A CA 1
ATOM 698 C C . PRO A 1 84 ? 7.496 6.155 -2.864 1.00 89.19 84 PRO A C 1
ATOM 700 O O . PRO A 1 84 ? 7.201 7.074 -3.620 1.00 89.19 84 PRO A O 1
ATOM 703 N N . ALA A 1 85 ? 8.288 6.343 -1.801 1.00 87.19 85 ALA A N 1
ATOM 704 C CA . ALA A 1 85 ? 8.769 7.670 -1.407 1.00 87.19 85 ALA A CA 1
ATOM 705 C C . ALA A 1 85 ? 9.701 8.283 -2.468 1.00 87.19 85 ALA A C 1
ATOM 707 O O . ALA A 1 85 ? 9.724 9.499 -2.671 1.00 87.19 85 ALA A O 1
ATOM 708 N N . ALA A 1 86 ? 10.451 7.437 -3.181 1.00 86.38 86 ALA A N 1
ATOM 709 C CA . ALA A 1 86 ? 11.289 7.867 -4.294 1.00 86.38 86 ALA A CA 1
ATOM 710 C C . ALA A 1 86 ? 10.462 8.310 -5.514 1.00 86.38 86 ALA A C 1
ATOM 712 O O . ALA A 1 86 ? 10.920 9.157 -6.276 1.00 86.38 86 ALA A O 1
ATOM 713 N N . LEU A 1 87 ? 9.260 7.750 -5.696 1.00 84.25 87 LEU A N 1
ATOM 714 C CA . LEU A 1 87 ? 8.340 8.114 -6.777 1.00 84.25 87 LEU A CA 1
ATOM 715 C C . LEU A 1 87 ? 7.587 9.407 -6.456 1.00 84.25 87 LEU A C 1
ATOM 717 O O . LEU A 1 87 ? 7.494 10.274 -7.315 1.00 84.25 87 LEU A O 1
ATOM 721 N N . GLU A 1 88 ? 7.120 9.559 -5.216 1.00 80.69 88 GLU A N 1
ATOM 722 C CA . GLU A 1 88 ? 6.507 10.797 -4.718 1.00 80.69 88 GLU A CA 1
ATOM 723 C C . GLU A 1 88 ? 7.472 11.981 -4.855 1.00 80.69 88 GLU A C 1
ATOM 725 O O . GLU A 1 88 ? 7.139 13.003 -5.442 1.00 80.69 88 GLU A O 1
ATOM 730 N N . SER A 1 89 ? 8.730 11.792 -4.444 1.00 78.62 89 SER A N 1
ATOM 731 C CA . SER A 1 89 ? 9.770 12.817 -4.604 1.00 78.62 89 SER A CA 1
ATOM 732 C C . SER A 1 89 ? 10.096 13.128 -6.069 1.00 78.62 89 SER A C 1
ATOM 734 O O . SER A 1 89 ? 10.629 14.193 -6.365 1.00 78.62 89 SER A O 1
ATOM 736 N N . ALA A 1 90 ? 9.863 12.182 -6.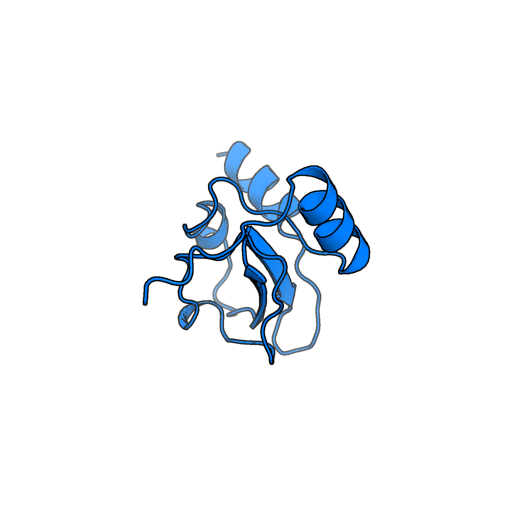984 1.00 71.94 90 ALA A N 1
ATOM 737 C CA . ALA A 1 90 ? 10.074 12.404 -8.408 1.00 71.94 90 ALA A CA 1
ATOM 738 C C . ALA A 1 90 ? 8.935 13.221 -9.029 1.00 71.94 90 ALA A C 1
ATOM 740 O O . ALA A 1 90 ? 9.210 13.972 -9.957 1.00 71.94 90 ALA A O 1
ATOM 741 N N . ASP A 1 91 ? 7.707 13.095 -8.520 1.00 64.38 91 ASP A N 1
ATOM 742 C CA . ASP A 1 91 ? 6.534 13.865 -8.953 1.00 64.38 91 ASP A CA 1
ATOM 743 C C . ASP A 1 91 ? 6.694 15.362 -8.642 1.00 64.38 91 ASP A C 1
ATOM 745 O O . ASP A 1 91 ? 6.487 16.195 -9.518 1.00 64.38 91 ASP A O 1
ATOM 749 N N . ASP A 1 92 ? 7.219 15.698 -7.459 1.00 62.16 92 ASP A N 1
ATOM 750 C CA . ASP A 1 92 ? 7.482 17.084 -7.023 1.00 62.16 92 ASP A CA 1
ATOM 751 C C . ASP A 1 92 ? 8.506 17.856 -7.889 1.00 62.16 92 ASP A C 1
ATOM 753 O O . ASP A 1 92 ? 8.697 19.065 -7.716 1.00 62.16 92 ASP A O 1
ATOM 757 N N . LEU A 1 93 ? 9.230 17.175 -8.784 1.00 61.16 93 LEU A N 1
ATOM 758 C CA . LEU A 1 93 ? 10.308 17.757 -9.592 1.00 61.16 93 LEU A CA 1
ATOM 759 C C . LEU A 1 93 ? 9.879 18.198 -11.003 1.00 61.16 93 LEU A C 1
ATOM 761 O O . LEU A 1 93 ? 10.730 18.717 -11.736 1.00 61.16 93 LEU A O 1
ATOM 765 N N . TRP A 1 94 ? 8.612 18.016 -11.386 1.00 52.38 94 TRP A N 1
ATOM 766 C CA . TRP A 1 94 ? 8.079 18.336 -12.722 1.00 52.38 94 TRP A CA 1
ATOM 767 C C . TRP A 1 94 ? 6.951 19.371 -12.686 1.00 52.38 94 TRP A C 1
ATOM 769 O O . TRP A 1 94 ? 6.745 20.011 -13.746 1.00 52.38 94 TRP A O 1
#

Secondary structure (DSSP, 8-state):
------PPPHHHHHHHHHHHT-EEPSSTTS--GGGGG--SSPPEEEEEETT-PBPSS-EEGGG---TTEEEEEEE-TTS-EE-HHHHHHHHTT-

Foldseek 3Di:
DDPPLPQDDPVVLVVLCVVVVWAFDPPAQDDDPLVVVDPPFWKWKWFAFRNGDTDPDTDTPVPDRRHGTGTIWIDTPVGHTDDVVVSVVVVVVD